Protein AF-A0A921K5U1-F1 (afdb_monomer_lite)

Radius of gyration: 13.99 Å; chains: 1;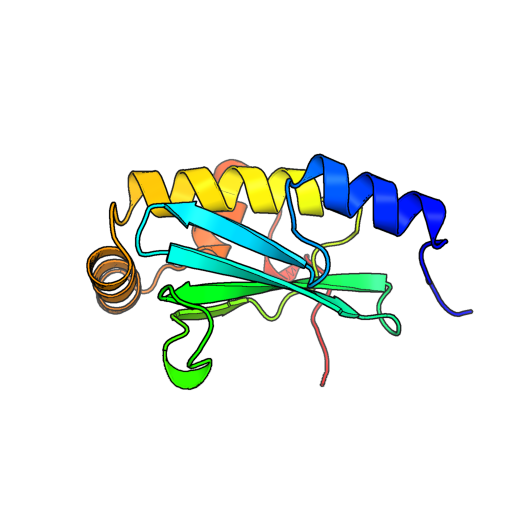 bounding box: 27×33×37 Å

Sequence (124 aa):
MTRQLDPKRLRMLREQIGANTQWQITINDTTGAEIDYRKRTGTFSIDILELPFDNVDKGLGRYSHGFPPCLLPTAVRLLKAYVKEHGNNFDSLKQYELQSGNGFSNYFEQKTGIPYHDIVIYEP

Secondary structure (DSSP, 8-state):
---PPPHHHHHHHHHHHT--TTSEEE-SSSEEEEEEEETTTTEEEEEEEESSTT-GGG-SEEEEEEE-TTTHHHHHHHHHHHHHHH-SSHHHHHHHHHHHS--HHHHHHHHH---GGGS-----

Structure (mmCIF, N/CA/C/O backbone):
data_AF-A0A921K5U1-F1
#
_entry.id   AF-A0A921K5U1-F1
#
loop_
_atom_site.group_PDB
_atom_site.id
_atom_site.type_symbol
_atom_site.label_atom_id
_atom_site.label_alt_id
_atom_site.label_comp_id
_atom_site.label_asym_id
_atom_site.label_entity_id
_atom_site.label_seq_id
_atom_site.pdbx_PDB_ins_code
_atom_site.Cartn_x
_atom_site.Cartn_y
_atom_site.Cartn_z
_atom_site.occupancy
_atom_site.B_iso_or_equiv
_atom_site.auth_seq_id
_atom_site.auth_comp_id
_atom_site.auth_asym_id
_atom_site.auth_atom_id
_atom_site.pdbx_PDB_model_num
ATOM 1 N N . MET A 1 1 ? 12.564 -19.913 -14.731 1.00 43.25 1 MET A N 1
ATOM 2 C CA . MET A 1 1 ? 12.473 -18.646 -15.492 1.00 43.25 1 MET A CA 1
ATOM 3 C C . MET A 1 1 ? 12.101 -17.537 -14.525 1.00 43.25 1 MET A C 1
ATOM 5 O O . MET A 1 1 ? 11.089 -17.661 -13.845 1.00 43.25 1 MET A O 1
ATOM 9 N N . THR A 1 2 ? 12.929 -16.506 -14.401 1.00 46.31 2 THR A N 1
ATOM 10 C CA . THR A 1 2 ? 12.685 -15.346 -13.533 1.00 46.31 2 THR A CA 1
ATOM 11 C C . THR A 1 2 ? 11.466 -14.583 -14.060 1.00 46.31 2 THR A C 1
ATOM 13 O O . THR A 1 2 ? 11.498 -14.094 -15.186 1.00 46.31 2 THR A O 1
ATOM 16 N N . ARG A 1 3 ? 10.378 -14.483 -13.280 1.00 61.78 3 ARG A N 1
ATOM 17 C CA . ARG A 1 3 ? 9.174 -13.689 -13.621 1.00 61.78 3 ARG A CA 1
ATOM 18 C C . ARG A 1 3 ? 9.425 -12.190 -13.395 1.00 61.78 3 ARG A C 1
ATOM 20 O O . ARG A 1 3 ? 8.649 -11.503 -12.735 1.00 61.78 3 ARG A O 1
ATOM 27 N N . GLN A 1 4 ? 10.561 -11.698 -13.876 1.00 66.50 4 GLN A N 1
ATOM 28 C CA . GLN A 1 4 ? 10.972 -10.320 -13.673 1.00 66.50 4 GLN A CA 1
ATOM 29 C C . GLN A 1 4 ? 10.217 -9.421 -14.656 1.00 66.50 4 GLN A C 1
ATOM 31 O O . GLN A 1 4 ? 10.267 -9.630 -15.867 1.00 66.50 4 GLN A O 1
ATOM 36 N N . LEU A 1 5 ? 9.515 -8.419 -14.130 1.00 75.25 5 LEU A N 1
ATOM 37 C CA . LEU A 1 5 ? 8.972 -7.332 -14.936 1.00 75.25 5 LEU A CA 1
ATOM 38 C C . LEU A 1 5 ? 10.122 -6.583 -15.608 1.00 75.25 5 LEU A C 1
ATOM 40 O O . LEU A 1 5 ? 11.132 -6.280 -14.966 1.00 75.25 5 LEU A O 1
ATOM 44 N N . ASP A 1 6 ? 9.959 -6.247 -16.885 1.00 84.31 6 ASP A N 1
ATOM 45 C CA . ASP A 1 6 ? 10.942 -5.413 -17.561 1.00 84.31 6 ASP A CA 1
ATOM 46 C C . ASP A 1 6 ? 10.991 -3.999 -16.931 1.00 84.31 6 ASP A C 1
ATOM 48 O O . ASP A 1 6 ? 9.990 -3.516 -16.383 1.00 84.31 6 ASP A O 1
ATOM 52 N N . PRO A 1 7 ? 12.141 -3.303 -17.004 1.00 87.12 7 PRO A N 1
ATOM 53 C CA . PRO A 1 7 ? 12.319 -2.005 -16.354 1.00 87.12 7 PRO A CA 1
ATOM 54 C C . PRO A 1 7 ? 11.322 -0.925 -16.794 1.00 87.12 7 PRO A C 1
ATOM 56 O O . PRO A 1 7 ? 10.977 -0.050 -15.997 1.00 87.12 7 PRO A O 1
ATOM 59 N N . LYS A 1 8 ? 10.837 -0.971 -18.043 1.00 89.25 8 LYS A N 1
ATOM 60 C CA . LYS A 1 8 ? 9.863 0.003 -18.550 1.00 89.25 8 LYS A CA 1
ATOM 61 C C . LYS A 1 8 ? 8.513 -0.206 -17.869 1.00 89.25 8 LYS A C 1
ATOM 63 O O . LYS A 1 8 ? 7.924 0.770 -17.411 1.00 89.25 8 LYS A O 1
ATOM 68 N N . ARG A 1 9 ? 8.056 -1.456 -17.735 1.00 87.56 9 ARG A N 1
ATOM 69 C CA . ARG A 1 9 ? 6.824 -1.782 -16.994 1.00 87.56 9 ARG A CA 1
ATOM 70 C C . ARG A 1 9 ? 6.920 -1.434 -15.513 1.00 87.56 9 ARG A C 1
ATOM 72 O O . ARG A 1 9 ? 5.963 -0.889 -14.974 1.00 87.56 9 ARG A O 1
ATOM 79 N N . LEU A 1 10 ? 8.062 -1.687 -14.869 1.00 88.62 10 LEU A N 1
ATOM 80 C CA . LEU A 1 10 ? 8.282 -1.284 -13.473 1.00 88.62 10 LEU A CA 1
ATOM 81 C C . LEU A 1 10 ? 8.164 0.230 -13.295 1.00 88.62 10 LEU A C 1
ATOM 83 O O . LEU A 1 10 ? 7.483 0.687 -12.382 1.00 88.62 10 LEU A O 1
ATOM 87 N N . ARG A 1 11 ? 8.782 1.007 -14.191 1.00 90.44 11 ARG A N 1
ATOM 88 C CA . ARG A 1 11 ? 8.686 2.469 -14.160 1.00 90.44 11 ARG A CA 1
ATOM 89 C C . ARG A 1 11 ? 7.244 2.949 -14.342 1.00 90.44 11 ARG A C 1
ATOM 91 O O . ARG A 1 11 ? 6.790 3.769 -13.554 1.00 90.44 11 ARG A O 1
ATOM 98 N N . MET A 1 12 ? 6.529 2.407 -15.329 1.00 91.88 12 MET A N 1
ATOM 99 C CA . MET A 1 12 ? 5.127 2.761 -15.581 1.00 91.88 12 MET A CA 1
ATOM 100 C C . MET A 1 12 ? 4.228 2.442 -14.384 1.00 91.88 12 MET A C 1
ATOM 102 O O . MET A 1 12 ? 3.397 3.262 -14.011 1.00 91.88 12 MET A O 1
ATOM 106 N N . LEU A 1 13 ? 4.410 1.275 -13.755 1.00 92.50 13 LEU A N 1
ATOM 107 C CA . LEU A 1 13 ? 3.659 0.911 -12.553 1.00 92.50 13 LEU A CA 1
ATOM 108 C C . LEU A 1 13 ? 3.937 1.881 -11.408 1.00 92.50 13 LEU A C 1
ATOM 110 O O . LEU A 1 13 ? 2.991 2.337 -10.777 1.00 92.50 13 LEU A O 1
ATOM 114 N N . ARG A 1 14 ? 5.209 2.230 -11.178 1.00 93.19 14 ARG A N 1
ATOM 115 C CA . ARG A 1 14 ? 5.627 3.185 -10.143 1.00 93.19 14 ARG A CA 1
ATOM 116 C C . ARG A 1 14 ? 4.964 4.551 -10.326 1.00 93.19 14 ARG A C 1
ATOM 118 O O . ARG A 1 14 ? 4.424 5.104 -9.374 1.00 93.19 14 ARG A O 1
ATOM 125 N N . GLU A 1 15 ? 4.969 5.061 -11.556 1.00 93.31 15 GLU A N 1
ATOM 126 C CA . GLU A 1 15 ? 4.290 6.307 -11.928 1.00 93.31 15 GLU A CA 1
ATOM 127 C C . GLU A 1 15 ? 2.775 6.202 -11.702 1.00 93.31 15 GLU A C 1
ATOM 129 O O . GLU A 1 15 ? 2.178 7.088 -11.096 1.00 93.31 15 GLU A O 1
ATOM 134 N N . GLN A 1 16 ? 2.160 5.089 -12.112 1.00 94.31 16 GLN A N 1
ATOM 135 C CA . GLN A 1 16 ? 0.721 4.856 -11.981 1.00 94.31 16 GLN A CA 1
ATOM 136 C C . GLN A 1 16 ? 0.244 4.863 -10.524 1.00 94.31 16 GLN A C 1
ATOM 138 O O . GLN A 1 16 ? -0.834 5.377 -10.228 1.00 94.31 16 GLN A O 1
ATOM 143 N N . ILE A 1 17 ? 1.019 4.281 -9.609 1.00 93.38 17 ILE A N 1
ATOM 144 C CA . ILE A 1 17 ? 0.661 4.235 -8.184 1.00 93.38 17 ILE A CA 1
ATOM 145 C C . ILE A 1 17 ? 1.045 5.524 -7.437 1.00 93.38 17 ILE A C 1
ATOM 147 O O . ILE A 1 17 ? 0.660 5.705 -6.278 1.00 93.38 17 ILE A O 1
ATOM 151 N N . GLY A 1 18 ? 1.768 6.430 -8.103 1.00 93.00 18 GLY A N 1
ATOM 152 C CA . GLY A 1 18 ? 2.263 7.681 -7.534 1.00 93.00 18 GLY A CA 1
ATOM 153 C C . GLY A 1 18 ? 3.425 7.489 -6.563 1.00 93.00 18 GLY A C 1
ATOM 154 O O . GLY A 1 18 ? 3.531 8.241 -5.598 1.00 93.00 18 GLY A O 1
ATOM 155 N N . ALA A 1 19 ? 4.260 6.470 -6.777 1.00 92.75 19 ALA A N 1
ATOM 156 C CA . ALA A 1 19 ? 5.408 6.197 -5.924 1.00 92.75 19 ALA A CA 1
ATOM 157 C C . ALA A 1 19 ? 6.653 6.982 -6.358 1.00 92.75 19 ALA A C 1
ATOM 159 O O . ALA A 1 19 ? 6.893 7.207 -7.548 1.00 92.75 19 ALA A O 1
ATOM 160 N N . ASN A 1 20 ? 7.465 7.383 -5.378 1.00 88.94 20 ASN A N 1
ATOM 161 C CA . ASN A 1 20 ? 8.727 8.079 -5.612 1.00 88.94 20 ASN A CA 1
ATOM 162 C C . ASN A 1 20 ? 9.815 7.126 -6.156 1.00 88.94 20 ASN A C 1
ATOM 164 O O . ASN A 1 20 ? 9.572 5.954 -6.449 1.00 88.94 20 ASN A O 1
ATOM 168 N N . THR A 1 21 ? 11.050 7.615 -6.304 1.00 80.44 21 THR A N 1
ATOM 169 C CA . THR A 1 21 ? 12.171 6.808 -6.815 1.00 80.44 21 THR A CA 1
ATOM 170 C C . THR A 1 21 ? 12.475 5.573 -5.969 1.00 80.44 21 THR A C 1
ATOM 172 O O . THR A 1 21 ? 12.922 4.571 -6.531 1.00 80.44 21 THR A O 1
ATOM 175 N N . GLN A 1 22 ? 12.181 5.636 -4.671 1.00 85.19 22 GLN A N 1
ATOM 176 C CA . GLN A 1 22 ? 12.375 4.588 -3.672 1.00 85.19 22 GLN A CA 1
ATOM 177 C C . GLN A 1 22 ? 11.122 3.723 -3.456 1.00 85.19 22 GLN A C 1
ATOM 179 O O . GLN A 1 22 ? 11.079 2.968 -2.499 1.00 85.19 22 GLN A O 1
ATOM 184 N N . TRP A 1 23 ? 10.117 3.801 -4.338 1.00 91.38 23 TRP A N 1
ATOM 185 C CA . TRP A 1 23 ? 8.863 3.046 -4.210 1.00 91.38 23 TRP A CA 1
ATOM 186 C C . TRP A 1 23 ? 8.046 3.358 -2.948 1.00 91.38 23 TRP A C 1
ATOM 188 O O . TRP A 1 23 ? 7.252 2.544 -2.486 1.00 91.38 23 TRP A O 1
ATOM 198 N N . GLN A 1 24 ? 8.168 4.577 -2.436 1.00 92.75 24 GLN A N 1
ATOM 199 C CA . GLN A 1 24 ? 7.350 5.049 -1.327 1.00 92.75 24 GLN A CA 1
ATOM 200 C C . GLN A 1 24 ? 6.189 5.902 -1.836 1.00 92.75 24 GLN A C 1
ATOM 202 O O . GLN A 1 24 ? 6.338 6.666 -2.796 1.00 92.75 24 GLN A O 1
ATOM 207 N N . ILE A 1 25 ? 5.044 5.800 -1.167 1.00 93.56 25 ILE A N 1
ATOM 208 C CA . ILE A 1 25 ? 3.863 6.633 -1.396 1.00 93.56 25 ILE A CA 1
ATOM 209 C C . ILE A 1 25 ? 3.485 7.383 -0.120 1.00 93.56 25 ILE A C 1
ATOM 211 O O . ILE A 1 25 ? 3.388 6.799 0.955 1.00 93.56 25 ILE A O 1
ATOM 215 N N . THR A 1 26 ? 3.209 8.676 -0.247 1.00 93.62 26 THR A N 1
ATOM 216 C CA . THR A 1 26 ? 2.568 9.469 0.810 1.00 93.62 26 THR A CA 1
ATOM 217 C C . THR A 1 26 ? 1.054 9.326 0.677 1.00 93.62 26 THR A C 1
ATOM 219 O O . THR A 1 26 ? 0.511 9.483 -0.421 1.00 93.62 26 THR A O 1
ATOM 222 N N . ILE A 1 27 ? 0.369 9.001 1.775 1.00 92.88 27 ILE A N 1
ATOM 223 C CA . ILE A 1 27 ? -1.093 8.847 1.798 1.00 92.88 27 ILE A CA 1
ATOM 224 C C . ILE A 1 27 ? -1.742 10.068 2.454 1.00 92.88 27 ILE A C 1
ATOM 226 O O . ILE A 1 27 ? -2.685 10.627 1.895 1.00 92.88 27 ILE A O 1
ATOM 230 N N . ASN A 1 28 ? -1.222 10.489 3.607 1.00 92.50 28 ASN A N 1
ATOM 231 C CA . ASN A 1 28 ? -1.583 11.723 4.309 1.00 92.50 28 ASN A CA 1
ATOM 232 C C . ASN A 1 28 ? -0.345 12.287 5.038 1.00 92.50 28 ASN A C 1
ATOM 234 O O . ASN A 1 28 ? 0.760 11.788 4.837 1.00 92.50 28 ASN A O 1
ATOM 238 N N . ASP A 1 29 ? -0.528 13.298 5.889 1.00 92.00 29 ASP A N 1
ATOM 239 C CA . ASP A 1 29 ? 0.567 14.009 6.571 1.00 92.00 29 ASP A CA 1
ATOM 240 C C . ASP A 1 29 ? 1.382 13.143 7.549 1.00 92.00 29 ASP A C 1
ATOM 242 O O . ASP A 1 29 ? 2.504 13.496 7.897 1.00 92.00 29 ASP A O 1
ATOM 246 N N . THR A 1 30 ? 0.834 12.011 7.996 1.00 92.19 30 THR A N 1
ATOM 247 C CA . THR A 1 30 ? 1.448 11.145 9.023 1.00 92.19 30 THR A CA 1
ATOM 248 C C . THR A 1 30 ? 1.637 9.703 8.564 1.00 92.19 30 THR A C 1
ATOM 250 O O . THR A 1 30 ? 2.325 8.938 9.224 1.00 92.19 30 THR A O 1
ATOM 253 N N . THR A 1 31 ? 1.014 9.304 7.455 1.00 91.69 31 THR A N 1
ATOM 254 C CA . THR A 1 31 ? 0.949 7.917 6.988 1.00 91.69 31 THR A CA 1
ATOM 255 C C . THR A 1 31 ? 1.441 7.825 5.553 1.00 91.69 31 THR A C 1
ATOM 257 O O . THR A 1 31 ? 0.951 8.513 4.649 1.00 91.69 31 THR A O 1
ATOM 260 N N . GLY A 1 32 ? 2.379 6.916 5.331 1.00 92.12 32 GLY A N 1
ATOM 261 C CA . GLY A 1 32 ? 2.847 6.520 4.017 1.00 92.12 32 GLY A CA 1
ATOM 262 C C . GLY A 1 32 ? 2.841 5.006 3.860 1.00 92.12 32 GLY A C 1
ATOM 263 O O . GLY A 1 32 ? 2.421 4.264 4.748 1.00 92.12 32 GLY A O 1
ATOM 264 N N . ALA A 1 33 ? 3.317 4.545 2.711 1.00 91.69 33 ALA A N 1
ATOM 265 C CA . ALA A 1 33 ? 3.625 3.141 2.520 1.00 91.69 33 ALA A CA 1
ATOM 266 C C . ALA A 1 33 ? 4.884 2.950 1.681 1.00 91.69 33 ALA A C 1
ATOM 268 O O . ALA A 1 33 ? 5.132 3.705 0.739 1.00 91.69 33 ALA A O 1
ATOM 269 N N . GLU A 1 34 ? 5.646 1.921 2.016 1.00 91.50 34 GLU A N 1
ATOM 270 C CA . GLU A 1 34 ? 6.776 1.430 1.238 1.00 91.50 34 GLU A CA 1
ATOM 271 C C . GLU A 1 34 ? 6.345 0.215 0.416 1.00 91.50 34 GLU A C 1
ATOM 273 O O . GLU A 1 34 ? 5.542 -0.608 0.864 1.00 91.50 34 GLU A O 1
ATOM 278 N N . ILE A 1 35 ? 6.827 0.135 -0.825 1.00 91.06 35 ILE A N 1
ATOM 279 C CA . ILE A 1 35 ? 6.433 -0.898 -1.778 1.00 91.06 35 ILE A CA 1
ATOM 280 C C . ILE A 1 35 ? 7.674 -1.626 -2.277 1.00 91.06 35 ILE A C 1
ATOM 282 O O . ILE A 1 35 ? 8.503 -1.080 -2.999 1.00 91.06 35 ILE A O 1
ATOM 286 N N . ASP A 1 36 ? 7.750 -2.911 -1.968 1.00 88.25 36 ASP A N 1
ATOM 287 C CA . ASP A 1 36 ? 8.926 -3.727 -2.243 1.00 88.25 36 ASP A CA 1
ATOM 288 C C . ASP A 1 36 ? 8.664 -4.711 -3.380 1.00 88.25 36 ASP A C 1
ATOM 290 O O . ASP A 1 36 ? 7.868 -5.643 -3.246 1.00 88.25 36 ASP A O 1
ATOM 294 N N . TYR A 1 37 ? 9.371 -4.554 -4.504 1.00 86.88 37 TYR A N 1
ATOM 295 C CA . TYR A 1 37 ? 9.293 -5.510 -5.610 1.00 86.88 37 TYR A CA 1
ATOM 296 C C . TYR A 1 37 ? 10.183 -6.736 -5.377 1.00 86.88 37 TYR A C 1
ATOM 298 O O . TYR A 1 37 ? 11.416 -6.680 -5.453 1.00 86.88 37 TYR A O 1
ATOM 306 N N . ARG A 1 38 ? 9.558 -7.899 -5.201 1.00 83.19 38 ARG A N 1
ATOM 307 C CA . ARG A 1 38 ? 10.233 -9.184 -5.016 1.00 83.19 38 ARG A CA 1
ATOM 308 C C . ARG A 1 38 ? 10.459 -9.875 -6.353 1.00 83.19 38 ARG A C 1
ATOM 310 O O . ARG A 1 38 ? 9.579 -10.528 -6.906 1.00 83.19 38 ARG A O 1
ATOM 317 N N . LYS A 1 39 ? 11.694 -9.793 -6.856 1.00 81.19 39 LYS A N 1
ATOM 318 C CA . LYS A 1 39 ? 12.097 -10.368 -8.157 1.00 81.19 39 LYS A CA 1
ATOM 319 C C . LYS A 1 39 ? 11.883 -11.884 -8.266 1.00 81.19 39 LYS A C 1
ATOM 321 O O . LYS A 1 39 ? 11.597 -12.369 -9.357 1.00 81.19 39 LYS A O 1
ATOM 326 N N . ARG A 1 40 ? 12.035 -12.628 -7.159 1.00 79.44 40 ARG A N 1
ATOM 327 C CA . ARG A 1 40 ? 11.892 -14.099 -7.129 1.00 79.44 40 ARG A CA 1
ATOM 328 C C . ARG A 1 40 ? 10.464 -14.532 -7.466 1.00 79.44 40 ARG A C 1
ATOM 330 O O . ARG A 1 40 ? 10.275 -15.425 -8.285 1.00 79.44 40 ARG A O 1
ATOM 337 N N . THR A 1 41 ? 9.480 -13.880 -6.857 1.00 78.81 41 THR A N 1
ATOM 338 C CA . THR A 1 41 ? 8.047 -14.175 -7.011 1.00 78.81 41 THR A CA 1
ATOM 339 C C . THR A 1 41 ? 7.390 -13.334 -8.106 1.00 78.81 41 THR A C 1
ATOM 341 O O . THR A 1 41 ? 6.361 -13.726 -8.652 1.00 78.81 41 THR A O 1
ATOM 344 N N . GLY A 1 42 ? 7.996 -12.203 -8.472 1.00 82.69 42 GLY A N 1
ATOM 345 C CA . GLY A 1 42 ? 7.432 -11.238 -9.409 1.00 82.69 42 GLY A CA 1
ATOM 346 C C . GLY A 1 42 ? 6.281 -10.431 -8.806 1.00 82.69 42 GLY A C 1
ATOM 347 O O . GLY A 1 42 ? 5.391 -10.013 -9.541 1.00 82.69 42 GLY A O 1
ATOM 348 N N . THR A 1 43 ? 6.286 -10.231 -7.488 1.00 86.88 43 THR A N 1
ATOM 349 C CA . THR A 1 43 ? 5.195 -9.613 -6.722 1.00 86.88 43 THR A CA 1
ATOM 350 C C . THR A 1 43 ? 5.670 -8.407 -5.914 1.00 86.88 43 THR A C 1
ATOM 352 O O . THR A 1 43 ? 6.870 -8.159 -5.819 1.00 86.88 43 THR A O 1
ATOM 355 N N . PHE A 1 44 ? 4.733 -7.654 -5.343 1.00 88.19 44 PHE A N 1
ATOM 356 C CA . PHE A 1 44 ? 4.988 -6.464 -4.538 1.00 88.19 44 PHE A CA 1
ATOM 357 C C . PHE A 1 44 ? 4.459 -6.654 -3.116 1.00 88.19 44 PHE A C 1
ATOM 359 O O . PHE A 1 44 ? 3.290 -6.995 -2.958 1.00 88.19 44 PHE A O 1
ATOM 366 N N . SER A 1 45 ? 5.285 -6.429 -2.096 1.00 87.81 45 SER A N 1
ATOM 367 C CA . SER A 1 45 ? 4.803 -6.266 -0.715 1.00 87.81 45 SER A CA 1
ATOM 368 C C . SER A 1 45 ? 4.549 -4.792 -0.412 1.00 87.81 45 SER A C 1
ATOM 370 O O . SER A 1 45 ? 5.133 -3.924 -1.061 1.00 87.81 45 SER A O 1
ATOM 372 N N . ILE A 1 46 ? 3.658 -4.528 0.542 1.00 89.19 46 ILE A N 1
ATOM 373 C CA . ILE A 1 46 ? 3.279 -3.178 0.965 1.00 89.19 46 ILE A CA 1
ATOM 374 C C . ILE A 1 46 ? 3.445 -3.092 2.479 1.00 89.19 46 ILE A C 1
A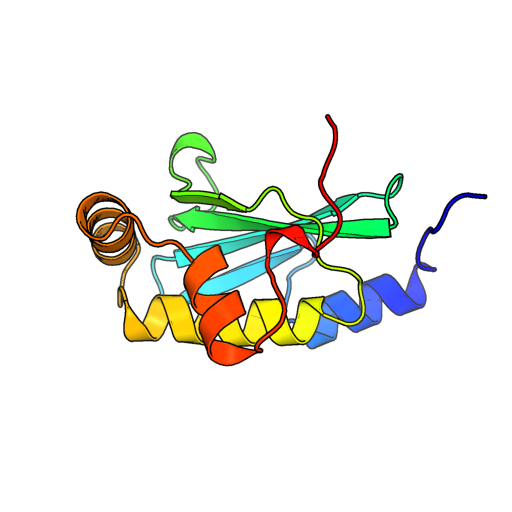TOM 376 O O . ILE A 1 46 ? 2.850 -3.884 3.205 1.00 89.19 46 ILE A O 1
ATOM 380 N N . ASP A 1 47 ? 4.192 -2.101 2.947 1.00 88.12 47 ASP A N 1
ATOM 381 C CA . ASP A 1 47 ? 4.412 -1.856 4.370 1.00 88.12 47 ASP A CA 1
ATOM 382 C C . ASP A 1 47 ? 3.831 -0.470 4.706 1.00 88.12 47 ASP A C 1
ATOM 384 O O . ASP A 1 47 ? 4.216 0.521 4.088 1.00 88.12 47 ASP A O 1
ATOM 388 N N . ILE A 1 48 ? 2.857 -0.385 5.627 1.00 89.62 48 ILE A N 1
ATOM 389 C CA . ILE A 1 48 ? 2.267 0.901 6.061 1.00 89.62 48 ILE A CA 1
ATOM 390 C C . ILE A 1 48 ? 3.146 1.490 7.158 1.00 89.62 48 ILE A C 1
ATOM 392 O O . ILE A 1 48 ? 3.337 0.855 8.199 1.00 89.62 48 ILE A O 1
ATOM 396 N N . LEU A 1 49 ? 3.645 2.705 6.940 1.00 89.75 49 LEU A N 1
ATOM 397 C CA . LEU A 1 49 ? 4.657 3.341 7.782 1.00 89.75 49 LEU A CA 1
ATOM 398 C C . LEU A 1 49 ? 4.204 4.722 8.261 1.00 89.75 49 LEU A C 1
ATOM 400 O O . LEU A 1 49 ? 3.471 5.431 7.561 1.00 89.75 49 LEU A O 1
ATOM 404 N N . GLU A 1 50 ? 4.676 5.105 9.446 1.00 91.38 50 GLU A N 1
ATOM 405 C CA . GLU A 1 50 ? 4.585 6.485 9.919 1.00 91.38 50 GLU A CA 1
ATOM 406 C C . GLU A 1 50 ? 5.518 7.367 9.078 1.00 91.38 50 GLU A C 1
ATOM 408 O O . GLU A 1 50 ? 6.578 6.922 8.634 1.00 91.38 50 GLU A O 1
ATOM 413 N N . LEU A 1 51 ? 5.115 8.612 8.838 1.00 88.94 51 LEU A N 1
ATOM 414 C CA . LEU A 1 51 ? 5.973 9.630 8.247 1.00 88.94 51 LEU A CA 1
ATOM 415 C C . LEU A 1 51 ? 6.680 10.462 9.329 1.00 88.94 51 LEU A C 1
ATOM 417 O O . LEU A 1 51 ? 6.064 10.786 10.345 1.00 88.94 51 LEU A O 1
ATOM 421 N N . PRO A 1 52 ? 7.921 10.916 9.077 1.00 87.94 52 PRO A N 1
ATOM 422 C CA . PRO A 1 52 ? 8.751 10.600 7.907 1.00 87.94 52 PRO A CA 1
ATOM 423 C C . PRO A 1 52 ? 9.203 9.126 7.897 1.00 87.94 52 PRO A C 1
ATOM 425 O O . PRO A 1 52 ? 9.160 8.462 8.920 1.00 87.94 52 PRO A O 1
ATOM 428 N N . PHE A 1 53 ? 9.646 8.608 6.744 1.00 82.38 53 PHE A N 1
ATOM 429 C CA . PHE A 1 53 ? 10.099 7.210 6.580 1.00 82.38 53 PHE A CA 1
ATOM 430 C C . PHE A 1 53 ? 11.455 6.912 7.261 1.00 82.38 53 PHE A C 1
ATOM 432 O O . PHE A 1 53 ? 12.307 6.227 6.700 1.00 82.38 53 PHE A O 1
ATOM 439 N N . ASP A 1 54 ? 11.710 7.489 8.432 1.00 76.12 54 ASP A N 1
ATOM 440 C CA . ASP A 1 54 ? 12.987 7.423 9.141 1.00 76.12 54 ASP A CA 1
ATOM 441 C C . ASP A 1 54 ? 13.098 6.216 10.082 1.00 76.12 54 ASP A C 1
ATOM 443 O O . ASP A 1 54 ? 14.210 5.804 10.418 1.00 76.12 54 ASP A O 1
ATOM 447 N N . ASN A 1 55 ? 11.968 5.621 10.475 1.00 69.50 55 ASN A N 1
ATOM 448 C CA . ASN A 1 55 ? 11.935 4.494 11.395 1.00 69.50 55 ASN A CA 1
ATOM 449 C C . ASN A 1 55 ? 10.964 3.386 10.947 1.00 69.50 55 ASN A C 1
ATOM 451 O O . ASN A 1 55 ? 9.753 3.459 11.152 1.00 69.50 55 ASN A O 1
ATOM 455 N N . VAL A 1 56 ? 11.531 2.313 10.394 1.00 63.81 56 VAL A N 1
ATOM 456 C CA . VAL A 1 56 ? 10.806 1.102 9.968 1.00 63.81 56 VAL A CA 1
ATOM 457 C C . VAL A 1 56 ? 10.163 0.334 11.130 1.00 63.81 56 VAL A C 1
ATOM 459 O O . VAL A 1 56 ? 9.137 -0.312 10.921 1.00 63.81 56 VAL A O 1
ATOM 462 N N . ASP A 1 57 ? 10.678 0.457 12.361 1.00 65.06 57 ASP A N 1
ATOM 463 C CA . ASP A 1 57 ? 10.088 -0.180 13.555 1.00 65.06 57 ASP A CA 1
ATOM 464 C C . ASP A 1 57 ? 8.739 0.442 13.940 1.00 65.06 57 ASP A C 1
ATOM 466 O O . ASP A 1 57 ? 7.998 -0.097 14.766 1.00 65.06 57 ASP A O 1
ATOM 470 N N . LYS A 1 58 ? 8.398 1.586 13.339 1.00 65.25 58 LYS A N 1
ATOM 471 C CA . LYS A 1 58 ? 7.105 2.233 13.526 1.00 65.25 58 LYS A CA 1
ATOM 472 C C . LYS A 1 58 ? 6.031 1.749 12.563 1.00 65.25 58 LYS A C 1
ATOM 474 O O . LYS A 1 58 ? 4.932 2.271 12.644 1.00 65.25 58 LYS A O 1
ATOM 479 N N . GLY A 1 59 ? 6.296 0.784 11.682 1.00 72.25 59 GLY A N 1
ATOM 480 C CA . GLY A 1 59 ? 5.277 0.240 10.781 1.00 72.25 59 GLY A CA 1
ATOM 481 C C . GLY A 1 59 ? 4.099 -0.423 11.510 1.00 72.25 59 GLY A C 1
ATOM 482 O O . GLY A 1 59 ? 4.254 -0.963 12.605 1.00 72.25 59 GLY A O 1
ATOM 483 N N . LEU A 1 60 ? 2.910 -0.403 10.896 1.00 69.38 60 LEU A N 1
ATOM 484 C CA . LEU A 1 60 ? 1.737 -1.131 11.421 1.00 69.38 60 LEU A CA 1
ATOM 485 C C . LEU A 1 60 ? 1.858 -2.641 11.226 1.00 69.38 60 LEU A C 1
ATOM 487 O O . LEU A 1 60 ? 1.378 -3.431 12.033 1.00 69.38 60 LEU A O 1
ATOM 491 N N . GLY A 1 61 ? 2.550 -3.035 10.166 1.00 62.94 61 GLY A N 1
ATOM 492 C CA . GLY A 1 61 ? 2.785 -4.419 9.820 1.00 62.94 61 GLY A CA 1
ATOM 493 C C . GLY A 1 61 ? 3.265 -4.523 8.384 1.00 62.94 61 GLY A C 1
ATOM 494 O O . GLY A 1 61 ? 2.938 -3.688 7.535 1.00 62.94 61 GLY A O 1
ATOM 495 N N . ARG A 1 62 ? 4.044 -5.572 8.120 1.00 62.09 62 ARG A N 1
ATOM 496 C CA . ARG A 1 62 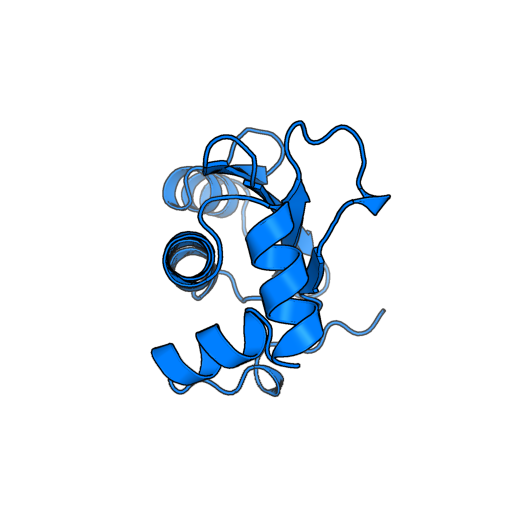? 4.372 -5.969 6.758 1.00 62.09 62 ARG A CA 1
ATOM 497 C C . ARG A 1 62 ? 3.224 -6.791 6.206 1.00 62.09 62 ARG A C 1
ATOM 499 O O . ARG A 1 62 ? 2.992 -7.911 6.664 1.00 62.09 62 ARG A O 1
ATOM 506 N N . TYR A 1 63 ? 2.520 -6.256 5.213 1.00 63.28 63 TYR A N 1
ATOM 507 C CA . TYR A 1 63 ? 1.510 -7.014 4.485 1.00 63.28 63 TYR A CA 1
ATOM 508 C C . TYR A 1 63 ? 2.255 -7.980 3.565 1.00 63.28 63 TYR A C 1
ATOM 510 O O . TYR A 1 63 ? 2.652 -7.663 2.444 1.00 63.28 63 TYR A O 1
ATOM 518 N N . SER A 1 64 ? 2.541 -9.153 4.134 1.00 53.91 64 SER A N 1
ATOM 519 C CA . SER A 1 64 ? 3.504 -10.134 3.635 1.00 53.91 64 SER A CA 1
ATOM 520 C C . SER A 1 64 ? 3.098 -10.783 2.318 1.00 53.91 64 SER A C 1
ATOM 522 O O . SER A 1 64 ? 3.963 -11.323 1.640 1.00 53.91 64 SER A O 1
ATOM 524 N N . HIS A 1 65 ? 1.833 -10.718 1.906 1.00 64.75 65 HIS A N 1
ATOM 525 C CA . HIS A 1 65 ? 1.410 -11.316 0.645 1.00 64.75 65 HIS A CA 1
ATOM 526 C C . HIS A 1 65 ? 1.836 -10.453 -0.537 1.00 64.75 65 HIS A C 1
ATOM 528 O O . HIS A 1 65 ? 1.697 -9.230 -0.557 1.00 64.75 65 HIS A O 1
ATOM 534 N N . GLY A 1 66 ? 2.395 -11.117 -1.543 1.00 78.75 66 GLY A N 1
ATOM 535 C CA . GLY A 1 66 ? 2.918 -10.447 -2.713 1.00 78.75 66 GLY A CA 1
ATOM 536 C C . GLY A 1 66 ? 1.809 -10.112 -3.700 1.00 78.75 66 GLY A C 1
ATOM 537 O O . GLY A 1 66 ? 1.403 -10.979 -4.472 1.00 78.75 66 GLY A O 1
ATOM 538 N N . PHE A 1 67 ? 1.402 -8.847 -3.780 1.00 87.06 67 PHE A N 1
ATOM 539 C CA . PHE A 1 67 ? 0.487 -8.377 -4.815 1.00 87.06 67 PHE A CA 1
ATOM 540 C C . PHE A 1 67 ? 1.110 -8.572 -6.206 1.00 87.06 67 PHE A C 1
ATOM 542 O O . PHE A 1 67 ? 2.201 -8.054 -6.475 1.00 87.06 67 PHE A O 1
ATOM 549 N N . PRO A 1 68 ? 0.459 -9.296 -7.131 1.00 88.56 68 PRO A N 1
ATOM 550 C CA . PRO A 1 68 ? 0.929 -9.362 -8.503 1.00 88.56 68 PRO A CA 1
ATOM 551 C C . PRO A 1 68 ? 0.838 -7.976 -9.166 1.00 88.56 68 PRO A C 1
ATOM 553 O O . PRO A 1 68 ? 0.018 -7.143 -8.768 1.00 88.56 68 PRO A O 1
ATOM 556 N N . PRO A 1 69 ? 1.625 -7.720 -10.225 1.00 89.19 69 PRO A N 1
ATOM 557 C CA . PRO A 1 69 ? 1.703 -6.406 -10.864 1.00 89.19 69 PRO A CA 1
ATOM 558 C C . PRO A 1 69 ? 0.356 -5.829 -11.308 1.00 89.19 69 PRO A C 1
ATOM 560 O O . PRO A 1 69 ? 0.152 -4.621 -11.261 1.00 89.19 69 PRO A O 1
ATOM 563 N N . CYS A 1 70 ? -0.571 -6.693 -11.728 1.00 88.56 70 CYS A N 1
ATOM 564 C CA . CYS A 1 70 ? -1.913 -6.300 -12.150 1.00 88.56 70 CYS A CA 1
ATOM 565 C C . CYS A 1 70 ? -2.813 -5.842 -10.992 1.00 88.56 70 CYS A C 1
ATOM 567 O O . CYS A 1 70 ? -3.734 -5.065 -11.224 1.00 88.56 70 CYS A O 1
ATOM 569 N N . LEU A 1 71 ? -2.554 -6.299 -9.762 1.00 90.50 71 LEU A N 1
ATOM 570 C CA . LEU A 1 71 ? -3.338 -5.939 -8.581 1.00 90.50 71 LEU A CA 1
ATOM 571 C C . LEU A 1 71 ? -2.729 -4.774 -7.798 1.00 90.50 71 LEU A C 1
ATOM 573 O O . LEU A 1 71 ? -3.462 -4.122 -7.060 1.00 90.50 71 LEU A O 1
ATOM 577 N N . LEU A 1 72 ? -1.441 -4.464 -7.982 1.00 91.31 72 LEU A N 1
ATOM 578 C CA . LEU A 1 72 ? -0.766 -3.390 -7.246 1.00 91.31 72 LEU A CA 1
ATOM 579 C C . LEU A 1 72 ? -1.490 -2.027 -7.338 1.00 91.31 72 LEU A C 1
ATOM 581 O O . LEU A 1 72 ? -1.706 -1.422 -6.288 1.00 91.31 72 LEU A O 1
ATOM 585 N N . PRO A 1 73 ? -1.940 -1.534 -8.514 1.00 93.88 73 PRO A N 1
ATOM 586 C CA . PRO A 1 73 ? -2.678 -0.268 -8.581 1.00 93.88 73 PRO A CA 1
ATOM 587 C C . PRO A 1 73 ? -3.980 -0.286 -7.773 1.00 93.88 73 PRO A C 1
ATOM 589 O O . PRO A 1 73 ? -4.321 0.689 -7.103 1.00 93.88 73 PRO A O 1
ATOM 592 N N . THR A 1 74 ? -4.696 -1.412 -7.803 1.00 93.94 74 THR A N 1
ATOM 593 C CA . THR A 1 74 ? -5.923 -1.609 -7.025 1.00 93.94 74 THR A CA 1
ATOM 594 C C . THR A 1 74 ? -5.622 -1.647 -5.532 1.00 93.94 74 THR A C 1
ATOM 596 O O . THR A 1 74 ? -6.303 -0.965 -4.771 1.00 93.94 74 THR A O 1
ATOM 599 N N . ALA A 1 75 ? -4.584 -2.379 -5.124 1.00 92.50 75 ALA A N 1
ATOM 600 C CA . ALA A 1 75 ? -4.140 -2.455 -3.739 1.00 92.50 75 ALA A CA 1
ATOM 601 C C . ALA A 1 75 ? -3.760 -1.069 -3.206 1.00 92.50 75 ALA A C 1
ATOM 603 O O . ALA A 1 75 ? -4.295 -0.648 -2.190 1.00 92.50 75 ALA A O 1
ATOM 604 N N . VAL A 1 76 ? -2.952 -0.293 -3.935 1.00 94.12 76 VAL A N 1
ATOM 605 C CA . VAL A 1 76 ? -2.576 1.074 -3.529 1.00 94.12 76 VAL A CA 1
ATOM 606 C C . VAL A 1 76 ? -3.790 2.003 -3.442 1.00 94.12 76 VAL A C 1
ATOM 608 O O . VAL A 1 76 ? -3.895 2.806 -2.514 1.00 94.12 76 VAL A O 1
ATOM 611 N N . ARG A 1 77 ? -4.740 1.907 -4.379 1.00 95.81 77 ARG A N 1
ATOM 612 C CA . ARG A 1 77 ? -5.979 2.696 -4.315 1.00 95.81 77 ARG A CA 1
ATOM 613 C C . ARG A 1 77 ? -6.796 2.355 -3.068 1.00 95.81 77 ARG A C 1
ATOM 615 O O . ARG A 1 77 ? -7.287 3.263 -2.402 1.00 95.81 77 ARG A O 1
ATOM 622 N N . LEU A 1 78 ? -6.948 1.067 -2.768 1.00 95.06 78 LEU A N 1
ATOM 623 C CA . LEU A 1 78 ? -7.672 0.605 -1.586 1.00 95.06 78 LEU A CA 1
ATOM 624 C C . LEU A 1 78 ? -6.934 0.950 -0.300 1.00 95.06 78 LEU A C 1
ATOM 626 O O . LEU A 1 78 ? -7.586 1.290 0.673 1.00 95.06 78 LEU A O 1
ATOM 630 N N . LEU A 1 79 ? -5.604 0.945 -0.307 1.00 92.81 79 LEU A N 1
ATOM 631 C CA . LEU A 1 79 ? -4.796 1.347 0.834 1.00 92.81 79 LEU A CA 1
ATOM 632 C C . LEU A 1 79 ? -5.052 2.807 1.208 1.00 92.81 79 LEU A C 1
ATOM 634 O O . LEU A 1 79 ? -5.287 3.125 2.368 1.00 92.81 79 LEU A O 1
ATOM 638 N N . LYS A 1 80 ? -5.085 3.700 0.213 1.00 93.75 80 LYS A N 1
ATOM 639 C CA . LYS A 1 80 ? -5.424 5.114 0.434 1.00 93.75 80 LYS A CA 1
ATOM 640 C C . LYS A 1 80 ? -6.831 5.278 1.018 1.00 93.75 80 LYS A C 1
ATOM 642 O O . LYS A 1 80 ? -7.029 6.107 1.901 1.00 93.75 80 LYS A O 1
ATOM 647 N N . ALA A 1 81 ? -7.797 4.494 0.534 1.00 94.75 81 ALA A N 1
ATOM 648 C CA . ALA A 1 81 ? -9.156 4.492 1.074 1.00 94.75 81 ALA A CA 1
ATOM 649 C C . ALA A 1 81 ? -9.201 3.944 2.507 1.00 94.75 81 ALA A C 1
ATOM 651 O O . ALA A 1 81 ? -9.815 4.563 3.364 1.00 94.75 81 ALA A O 1
ATOM 652 N N . TYR A 1 82 ? -8.487 2.852 2.775 1.00 93.12 82 TYR A N 1
ATOM 653 C CA . TYR A 1 82 ? -8.382 2.217 4.083 1.00 93.12 82 TYR A CA 1
ATOM 654 C C . TYR A 1 82 ? -7.840 3.181 5.142 1.00 93.12 82 TYR A C 1
ATOM 656 O O . TYR A 1 82 ? -8.492 3.402 6.157 1.00 93.12 82 TYR A O 1
ATOM 664 N N . VAL A 1 83 ? -6.708 3.839 4.866 1.00 91.62 83 VAL A N 1
ATOM 665 C CA . VAL A 1 83 ? -6.157 4.869 5.760 1.00 91.62 83 VAL A CA 1
ATOM 666 C C . VAL A 1 83 ? -7.196 5.971 5.990 1.00 91.62 83 VAL A C 1
ATOM 668 O O . VAL A 1 83 ? -7.495 6.317 7.123 1.00 91.62 83 VAL A O 1
ATOM 671 N N . LYS A 1 84 ? -7.833 6.478 4.930 1.00 92.06 84 LYS A N 1
ATOM 672 C CA . LYS A 1 84 ? -8.848 7.535 5.054 1.00 92.06 84 LYS A CA 1
ATOM 673 C C . LYS A 1 84 ? -10.088 7.113 5.863 1.00 92.06 84 LYS A C 1
ATOM 675 O O . LYS A 1 84 ? -10.660 7.945 6.558 1.00 92.06 84 LYS A O 1
ATOM 680 N N . GLU A 1 85 ? -10.532 5.864 5.743 1.00 92.50 85 GLU A N 1
ATOM 681 C CA . GLU A 1 85 ? -11.742 5.344 6.398 1.00 92.50 85 GLU A CA 1
ATOM 682 C C . GLU A 1 85 ? -11.499 4.941 7.859 1.00 92.50 85 GLU A C 1
ATOM 684 O O . GLU A 1 85 ? -12.404 5.077 8.682 1.00 92.50 85 GLU A O 1
ATOM 689 N N . HIS A 1 86 ? -10.293 4.472 8.189 1.00 86.88 86 HIS A N 1
ATOM 690 C CA . HIS A 1 86 ? -9.998 3.833 9.476 1.00 86.88 86 HIS A CA 1
ATOM 691 C C . HIS A 1 86 ? -8.976 4.584 10.338 1.00 86.88 86 HIS A C 1
ATOM 693 O O . HIS A 1 86 ? -8.802 4.255 11.509 1.00 86.88 86 HIS A O 1
ATOM 699 N N . GLY A 1 87 ? -8.341 5.633 9.811 1.00 70.44 87 GLY A N 1
ATOM 700 C CA . GLY A 1 87 ? -7.447 6.482 10.587 1.00 70.44 87 GLY A CA 1
ATOM 701 C C . GLY A 1 87 ? -6.913 7.665 9.787 1.00 70.44 87 GLY A C 1
ATOM 702 O O . GLY A 1 87 ? -5.953 7.544 9.033 1.00 70.44 87 GLY A O 1
ATOM 703 N N . ASN A 1 88 ? -7.472 8.857 10.021 1.00 81.31 88 ASN A N 1
ATOM 704 C CA . ASN A 1 88 ? -6.984 10.107 9.418 1.00 81.31 88 ASN A CA 1
ATOM 705 C C . ASN A 1 88 ? -5.505 10.415 9.740 1.00 81.31 88 ASN A C 1
ATOM 707 O O . ASN A 1 88 ? -4.913 11.277 9.094 1.00 81.31 88 ASN A O 1
ATOM 711 N N . ASN A 1 89 ? -4.925 9.733 10.732 1.00 89.06 89 ASN A N 1
ATOM 712 C CA . ASN A 1 89 ? -3.503 9.742 11.045 1.00 89.06 89 ASN A CA 1
ATOM 713 C C . ASN A 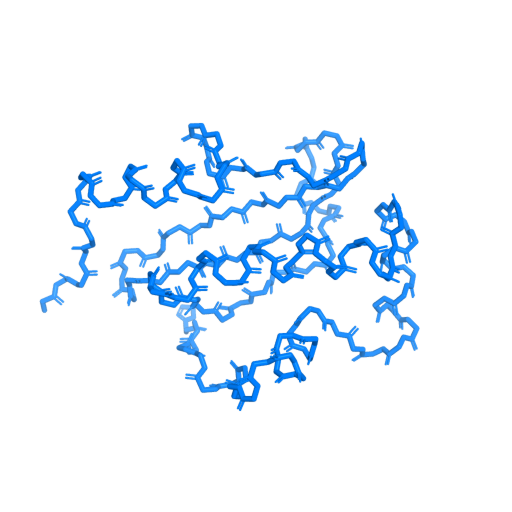1 89 ? -3.003 8.342 11.443 1.00 89.06 89 ASN A C 1
ATOM 715 O O . ASN A 1 89 ? -3.803 7.443 11.725 1.00 89.06 89 ASN A O 1
ATOM 719 N N . PHE A 1 90 ? -1.679 8.194 11.483 1.00 89.25 90 PHE A N 1
ATOM 720 C CA . PHE A 1 90 ? -0.998 6.924 11.725 1.00 89.25 90 PHE A CA 1
ATOM 721 C C . PHE A 1 90 ? -1.382 6.273 13.059 1.00 89.25 90 PHE A C 1
ATOM 723 O O . PHE A 1 90 ? -1.737 5.097 13.094 1.00 89.25 90 PHE A O 1
ATOM 730 N N . ASP A 1 91 ? -1.388 7.044 14.149 1.00 89.31 91 ASP A N 1
ATOM 731 C CA . ASP A 1 91 ? -1.740 6.539 15.479 1.00 89.31 91 ASP A CA 1
ATOM 732 C C . ASP A 1 91 ? -3.174 6.011 15.542 1.00 89.31 91 ASP A C 1
ATOM 734 O O . ASP A 1 91 ? -3.429 4.953 16.117 1.00 89.31 91 ASP A O 1
ATOM 738 N N . SER A 1 92 ? -4.121 6.713 14.916 1.00 90.25 92 SER A N 1
ATOM 739 C CA . SER A 1 92 ? -5.523 6.282 14.876 1.00 90.25 92 SER A CA 1
ATOM 740 C C . SER A 1 92 ? -5.672 4.975 14.103 1.00 90.25 92 SER A C 1
ATOM 742 O O . SER A 1 92 ? -6.379 4.073 14.549 1.00 90.25 92 SER A O 1
ATOM 744 N N . LEU A 1 93 ? -4.957 4.851 12.981 1.00 90.69 93 LEU A N 1
ATOM 745 C CA . LEU A 1 93 ? -4.930 3.629 12.185 1.00 90.69 93 LEU A CA 1
ATOM 746 C C . LEU A 1 93 ? -4.318 2.463 12.974 1.00 90.69 93 LEU A C 1
ATOM 748 O O . LEU A 1 93 ? -4.873 1.366 12.990 1.00 90.69 93 LEU A O 1
ATOM 752 N N . LYS A 1 94 ? -3.227 2.721 13.705 1.00 88.75 94 LYS A N 1
ATOM 753 C CA . LYS A 1 94 ? -2.591 1.748 14.600 1.00 88.75 94 LYS A CA 1
ATOM 754 C C . LYS A 1 94 ? -3.551 1.224 15.654 1.00 88.75 94 LYS A C 1
ATOM 756 O O . LYS A 1 94 ? -3.653 0.018 15.860 1.00 88.75 94 LYS A O 1
ATOM 761 N N . GLN A 1 95 ? -4.249 2.130 16.333 1.00 88.62 95 GLN A N 1
ATOM 762 C CA . GLN A 1 95 ? -5.216 1.757 17.360 1.00 88.62 95 GLN A CA 1
ATOM 763 C C . GLN A 1 95 ? -6.387 0.973 16.769 1.00 88.62 95 GLN A C 1
ATOM 765 O O . GLN A 1 95 ? -6.814 -0.012 17.368 1.00 88.62 95 GLN A O 1
ATOM 770 N N . TYR A 1 96 ? -6.869 1.357 15.585 1.00 89.81 96 TYR A N 1
ATOM 771 C CA . TYR A 1 96 ? -7.913 0.618 14.882 1.00 89.81 96 TYR A CA 1
ATOM 772 C C . TYR A 1 96 ? -7.498 -0.830 14.585 1.00 89.81 96 TYR A C 1
ATOM 774 O O . TYR A 1 96 ? -8.259 -1.752 14.890 1.00 89.81 96 TYR A O 1
ATOM 782 N N . GLU A 1 97 ? -6.299 -1.054 14.039 1.00 87.81 97 GLU A N 1
ATOM 783 C CA . GLU A 1 97 ? -5.812 -2.410 13.740 1.00 87.81 97 GLU A CA 1
ATOM 784 C C . GLU A 1 97 ? -5.647 -3.249 15.013 1.00 87.81 97 GLU A C 1
ATOM 786 O O . GLU A 1 97 ? -6.088 -4.400 15.056 1.00 87.81 97 GLU A O 1
ATOM 791 N N . LEU A 1 98 ? -5.102 -2.657 16.084 1.00 86.31 98 LEU A N 1
ATOM 792 C CA . LEU A 1 98 ? -4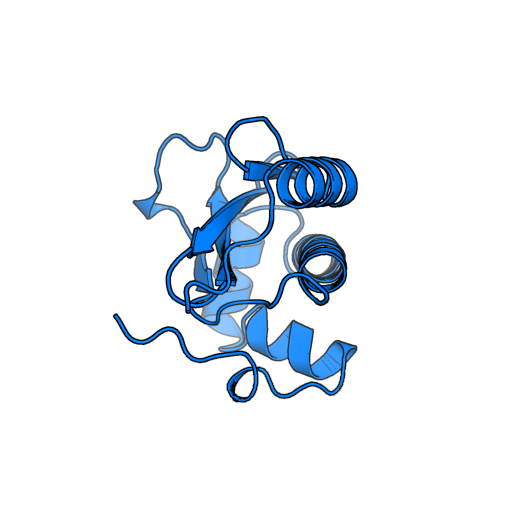.934 -3.335 17.374 1.00 86.31 98 LEU A CA 1
ATOM 793 C C . LEU A 1 98 ? -6.270 -3.731 18.019 1.00 86.31 98 LEU A C 1
ATOM 795 O O . LEU A 1 98 ? -6.359 -4.791 18.634 1.00 86.31 98 LEU A O 1
ATOM 799 N N . GLN A 1 99 ? -7.300 -2.889 17.908 1.00 87.44 99 GLN A N 1
ATOM 800 C CA . GLN A 1 99 ? -8.596 -3.119 18.558 1.00 87.44 99 GLN A CA 1
ATOM 801 C C . GLN A 1 99 ? -9.528 -4.010 17.738 1.00 87.44 99 GLN A C 1
ATOM 803 O O . GLN A 1 99 ? -10.261 -4.820 18.302 1.00 87.44 99 GLN A O 1
ATOM 808 N N . SER A 1 100 ? -9.540 -3.843 16.416 1.00 84.19 100 SER A N 1
ATOM 809 C CA . SER A 1 100 ? -10.472 -4.559 15.543 1.00 84.19 100 SER A CA 1
ATOM 810 C C . SER A 1 100 ? -10.015 -5.980 15.218 1.00 84.19 100 SER A C 1
ATOM 812 O O . SER A 1 100 ? -10.843 -6.798 14.817 1.00 84.19 100 SER A O 1
ATOM 814 N N . GLY A 1 101 ? -8.711 -6.263 15.335 1.00 79.12 101 GLY A N 1
ATOM 815 C CA . GLY A 1 101 ? -8.109 -7.505 14.848 1.00 79.12 101 GLY A CA 1
ATOM 816 C C . GLY A 1 101 ? -8.199 -7.675 13.325 1.00 79.12 101 GLY A C 1
ATOM 817 O O . GLY A 1 101 ? -7.898 -8.753 12.819 1.00 79.12 101 GLY A O 1
ATOM 818 N N . ASN A 1 102 ? -8.622 -6.634 12.599 1.00 80.50 102 ASN A N 1
ATOM 819 C CA . ASN A 1 102 ? -8.738 -6.609 11.147 1.00 80.50 102 ASN A CA 1
ATOM 820 C C . ASN A 1 102 ? -7.740 -5.594 10.588 1.00 80.50 102 ASN A C 1
ATOM 822 O O . ASN A 1 102 ? -7.695 -4.450 11.035 1.00 80.50 102 ASN A O 1
ATOM 826 N N . GLY A 1 103 ? -6.959 -6.014 9.596 1.00 86.88 103 GLY A N 1
ATOM 827 C CA . GLY A 1 103 ? -5.996 -5.151 8.915 1.00 86.88 103 GLY A CA 1
ATOM 828 C C . GLY A 1 103 ? -6.413 -4.820 7.487 1.00 86.88 103 GLY A C 1
ATOM 829 O O . GLY A 1 103 ? -7.490 -5.194 7.006 1.00 86.88 103 GLY A O 1
ATOM 830 N N . PHE A 1 104 ? -5.500 -4.185 6.755 1.00 88.94 104 PHE A N 1
ATOM 831 C CA . PHE A 1 104 ? -5.690 -3.885 5.337 1.00 88.94 104 PHE A CA 1
ATOM 832 C C . PHE A 1 104 ? -5.966 -5.139 4.485 1.00 88.94 104 PHE A C 1
ATOM 834 O O . PHE A 1 104 ? -6.698 -5.063 3.500 1.00 88.94 104 PHE A O 1
ATOM 841 N N . SER A 1 105 ? -5.447 -6.308 4.873 1.00 87.12 105 SER A N 1
ATOM 842 C CA . SER A 1 105 ? -5.738 -7.596 4.228 1.00 87.12 105 SER A CA 1
ATOM 843 C C . SER A 1 105 ? -7.235 -7.909 4.194 1.00 87.12 105 SER A C 1
ATOM 845 O O . SER A 1 105 ? -7.782 -8.203 3.132 1.00 87.12 105 SER A O 1
ATOM 847 N N . ASN A 1 106 ? -7.911 -7.779 5.339 1.00 88.50 106 ASN A N 1
ATOM 848 C CA . ASN A 1 106 ? -9.351 -8.000 5.463 1.00 88.50 106 ASN A CA 1
ATOM 849 C C . ASN A 1 106 ? -10.126 -6.962 4.648 1.00 88.50 106 ASN A C 1
ATOM 851 O O . ASN A 1 106 ? -11.078 -7.296 3.946 1.00 88.50 106 ASN A O 1
ATOM 855 N N . TYR A 1 107 ? -9.693 -5.702 4.708 1.00 91.12 107 TYR A N 1
ATOM 856 C CA . TYR A 1 107 ? -10.302 -4.627 3.933 1.00 91.12 107 TYR A CA 1
ATOM 857 C C . TYR A 1 107 ? -10.199 -4.882 2.421 1.00 91.12 107 TYR A C 1
ATOM 859 O O . TYR A 1 107 ? -11.173 -4.716 1.684 1.00 91.12 107 TYR A O 1
ATOM 867 N N . PHE A 1 108 ? -9.036 -5.329 1.943 1.00 91.25 108 PHE A N 1
ATOM 868 C CA . PHE A 1 108 ? -8.823 -5.678 0.542 1.00 91.25 108 PHE A CA 1
ATOM 869 C C . PHE A 1 108 ? -9.762 -6.805 0.096 1.00 91.25 108 PHE A C 1
ATOM 871 O O . PHE A 1 108 ? -10.431 -6.671 -0.933 1.00 91.25 108 PHE A O 1
ATOM 878 N N . GLU A 1 109 ? -9.855 -7.877 0.885 1.00 91.69 109 GLU A N 1
ATOM 879 C CA . GLU A 1 109 ? -10.776 -8.996 0.655 1.00 91.69 109 GLU A CA 1
ATOM 880 C C . GLU A 1 109 ? -12.224 -8.511 0.540 1.00 91.69 109 GLU A C 1
ATOM 882 O O . GLU A 1 109 ? -12.898 -8.782 -0.452 1.00 91.69 109 GLU A O 1
ATOM 887 N N . GLN A 1 110 ? -12.686 -7.711 1.504 1.00 92.69 110 GLN A N 1
ATOM 888 C CA . GLN A 1 110 ? -14.056 -7.194 1.536 1.00 92.69 110 GLN A CA 1
ATOM 889 C C . GLN A 1 110 ? -14.395 -6.326 0.317 1.00 92.69 110 GLN A C 1
ATOM 891 O O . GLN A 1 110 ? -15.520 -6.365 -0.178 1.00 92.69 110 GLN A O 1
ATOM 896 N N . LYS A 1 111 ? -13.441 -5.524 -0.175 1.00 94.88 111 LYS A N 1
ATOM 897 C CA . LYS A 1 111 ? -13.675 -4.601 -1.299 1.00 94.88 111 LYS A CA 1
ATOM 898 C C . LYS A 1 111 ? -13.500 -5.241 -2.673 1.00 94.88 111 LYS A C 1
ATOM 900 O O . LYS A 1 111 ? -13.994 -4.683 -3.652 1.00 94.88 111 LYS A O 1
ATOM 905 N N . THR A 1 112 ? -12.774 -6.351 -2.773 1.00 91.56 112 THR A N 1
ATOM 906 C CA . THR A 1 112 ? -12.454 -6.986 -4.065 1.00 91.56 112 THR A CA 1
ATOM 907 C C . THR A 1 112 ? -13.103 -8.350 -4.255 1.00 91.56 112 THR A C 1
ATOM 909 O O . THR A 1 112 ? -13.238 -8.790 -5.393 1.00 91.56 112 THR A O 1
ATOM 912 N N . GLY A 1 113 ? -13.486 -9.024 -3.168 1.00 90.69 113 GLY A N 1
ATOM 913 C CA . GLY A 1 113 ? -13.885 -10.430 -3.172 1.00 90.69 113 GLY A CA 1
ATOM 914 C C . GLY A 1 113 ? -12.733 -11.403 -3.451 1.00 90.69 113 GLY A C 1
ATOM 915 O O . GLY A 1 113 ? -12.982 -12.598 -3.563 1.00 90.69 113 GLY A O 1
ATOM 916 N N . ILE A 1 114 ? -11.493 -10.916 -3.590 1.00 86.44 114 ILE A N 1
ATOM 917 C CA . ILE A 1 114 ? -10.306 -11.745 -3.820 1.00 86.44 114 ILE A CA 1
ATOM 918 C C . ILE A 1 114 ? -9.768 -12.173 -2.459 1.00 86.44 114 ILE A C 1
ATOM 920 O O . ILE A 1 114 ? -9.370 -11.286 -1.696 1.00 86.44 114 ILE A O 1
ATOM 924 N N . PRO A 1 115 ? -9.695 -13.480 -2.162 1.00 82.50 115 PRO A N 1
ATOM 925 C CA . PRO A 1 115 ? -9.134 -13.928 -0.906 1.00 82.50 115 PRO A CA 1
ATOM 926 C C . PRO A 1 115 ? -7.663 -13.525 -0.778 1.00 82.50 115 PRO A C 1
ATOM 928 O O . PRO A 1 115 ? -6.853 -13.731 -1.680 1.00 82.50 115 PRO A O 1
ATOM 931 N N . TYR A 1 116 ? -7.297 -12.916 0.342 1.00 73.50 116 TYR A N 1
ATOM 932 C CA . TYR A 1 116 ? -5.971 -12.358 0.571 1.00 73.50 116 TYR A CA 1
ATOM 933 C C . TYR A 1 116 ? -4.922 -13.469 0.699 1.00 73.50 116 TYR A C 1
ATOM 935 O O . TYR A 1 116 ? -3.785 -13.302 0.270 1.00 73.50 116 TYR A O 1
ATOM 943 N N . HIS A 1 117 ? -5.324 -14.640 1.197 1.00 72.31 117 HIS A N 1
ATOM 944 C CA . HIS A 1 117 ? -4.492 -15.843 1.215 1.00 72.31 117 HIS A CA 1
ATOM 945 C C . HIS A 1 117 ? -4.261 -16.450 -0.179 1.00 72.31 117 HIS A C 1
ATOM 947 O O . HIS A 1 117 ? -3.248 -17.119 -0.381 1.00 72.31 117 HIS A O 1
ATOM 953 N N . ASP A 1 118 ? -5.147 -16.175 -1.144 1.00 69.06 118 ASP A N 1
ATOM 954 C CA . ASP A 1 118 ? -4.961 -16.558 -2.550 1.00 69.06 118 ASP A CA 1
ATOM 955 C C . ASP A 1 118 ? -3.989 -15.612 -3.275 1.00 69.06 118 ASP A C 1
ATOM 957 O O . ASP A 1 118 ? -3.489 -15.918 -4.364 1.00 69.06 118 ASP A O 1
ATOM 961 N N . ILE A 1 119 ? -3.671 -14.460 -2.671 1.00 74.31 119 ILE A N 1
ATOM 962 C CA . ILE A 1 119 ? -2.566 -13.614 -3.116 1.00 74.31 119 ILE A CA 1
ATOM 963 C C . ILE A 1 119 ? -1.266 -14.317 -2.725 1.00 74.31 119 ILE A C 1
ATOM 965 O O . ILE A 1 119 ? -1.065 -14.664 -1.560 1.00 74.31 119 ILE A O 1
ATOM 969 N N . VAL A 1 120 ? -0.392 -14.519 -3.723 1.00 65.06 120 VAL A N 1
ATOM 970 C CA . VAL A 1 120 ? 0.869 -15.277 -3.642 1.00 65.06 120 VAL A CA 1
ATOM 971 C C . VAL A 1 120 ? 1.515 -15.140 -2.264 1.00 65.06 120 VAL A C 1
ATOM 973 O O . VAL A 1 120 ? 2.001 -14.063 -1.899 1.00 65.06 120 VAL A O 1
ATOM 976 N N . ILE A 1 121 ? 1.526 -16.253 -1.526 1.00 59.72 121 ILE A N 1
ATOM 977 C CA . ILE A 1 121 ? 2.186 -16.348 -0.231 1.00 59.72 121 ILE A CA 1
ATOM 978 C C . ILE A 1 121 ? 3.668 -16.062 -0.454 1.00 59.72 121 ILE A C 1
ATOM 980 O O . ILE A 1 121 ? 4.347 -16.712 -1.253 1.00 59.72 121 ILE A O 1
ATOM 984 N N . TYR A 1 122 ? 4.159 -15.039 0.231 1.00 49.94 122 TYR A N 1
ATOM 985 C CA . TYR A 1 122 ? 5.583 -14.843 0.398 1.00 49.94 122 TYR A CA 1
ATOM 986 C C . TYR A 1 122 ? 6.102 -15.948 1.313 1.00 49.94 122 TYR A C 1
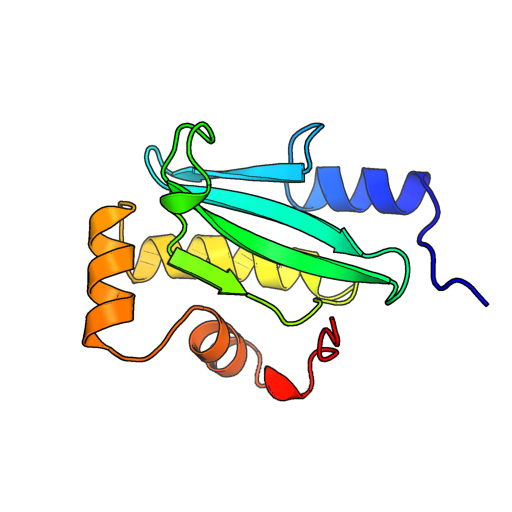ATOM 988 O O . TYR A 1 122 ? 5.841 -15.935 2.514 1.00 49.94 122 TYR A O 1
ATOM 996 N N . GLU A 1 123 ? 6.818 -16.909 0.745 1.00 47.19 123 GLU A N 1
ATOM 997 C CA . GLU A 1 123 ? 7.681 -17.784 1.530 1.00 47.19 123 GLU A CA 1
ATOM 998 C C . GLU A 1 123 ? 9.040 -17.077 1.712 1.00 47.19 123 GLU A C 1
ATOM 1000 O O . GLU A 1 123 ? 9.644 -16.692 0.698 1.00 47.19 123 GLU A O 1
ATOM 1005 N N . PRO A 1 124 ? 9.490 -16.845 2.963 1.00 50.88 124 PRO A N 1
ATOM 1006 C CA . PRO A 1 124 ? 10.827 -16.340 3.280 1.00 50.88 124 PRO A CA 1
ATOM 1007 C C . PRO A 1 124 ? 11.959 -17.131 2.607 1.00 50.88 124 PRO A C 1
ATOM 1009 O O . PRO A 1 124 ? 11.875 -18.378 2.540 1.00 50.88 124 PRO A O 1
#

Organism: NCBI:txid47770

pLDDT: mean 83.65, std 12.02, range [43.25, 95.81]

Foldseek 3Di:
DFLADDPVLVVVLCVLLVADPQQKADLAPFKIWHWDQDRRVQFIKIWIATPPPPDSVRTLDTLQFGHHSVCVSVLSVLVSVLCVVQPNHSVSNSVSCVPVVDDSQNSSCVVPVDRSVNRHGDDD